Protein AF-A0A0G1TVC1-F1 (afdb_monomer)

Sequence (130 aa):
MFDLPDINDVAIIALPLAISLSGIIQFILLMAFLGVRIGGLRMKEVRRSAQKIIVAGFACGVAVYFAIHLATGFLDTRTFFGVFGQTAAAAIAGTAAYLAAAYFLRVPELAAIWSSVVRQIPGQSRKVIA

Secondary structure (DSSP, 8-state):
----TTHHHHHHHHHHHHHHHHHHHHHHHHHHHHHHHH----HHHHHHHHHHHHHHHHHHHHHHHHHHHHHHTTS-TTSHHHHHHHHHHHHHHHHHHHHHHHHHTT-HHHHHHHHHHHHTSTTSTTSS--

Nearest PDB structures (foldseek):
  8b6h-assembly1_EG  TM=3.886E-01  e=8.390E-01  Tetrahymena thermophila SB210

Foldseek 3Di:
DDPDPPVVVVVVVVVVVVVVVVVVVVVVVCVVVCCVPVVPPPVVLVVVLVVLLVVLVVQLVVQLVVQLVVLVVPFPPPDPVSVVVSVVSSVVRSVVSSVVSCVVSVRVVVVVVVVVVVVPPPPPPPPPPD

pLDDT: mean 72.94, std 12.44, range [39.5, 95.88]

Solvent-accessible surface area (backbone atoms only — not comparable to full-atom values): 7382 Å² total; per-residue (Å²): 140,80,83,72,84,63,60,63,66,51,48,66,57,44,50,63,49,51,52,52,51,50,51,53,53,53,51,53,51,49,53,54,54,47,49,73,74,64,70,72,69,63,57,71,53,56,52,55,49,50,53,50,48,52,54,30,49,50,55,18,52,52,45,26,52,52,39,41,58,57,35,60,77,77,34,60,69,89,37,74,67,25,44,51,50,38,52,53,52,21,51,52,52,22,49,53,41,31,51,52,39,40,57,72,66,62,42,66,61,60,56,50,48,52,55,51,55,59,65,68,46,90,82,70,82,79,74,84,83,119

Radius of gyration: 21.98 Å; Cα contacts (8 Å, |Δi|>4): 60; chains: 1; bounding box: 79×35×52 Å

Mean predicted aligned error: 13.03 Å

Structure (mmCIF, N/CA/C/O backbone):
data_AF-A0A0G1TVC1-F1
#
_entry.id   AF-A0A0G1TVC1-F1
#
loop_
_atom_site.group_PDB
_atom_site.id
_atom_site.type_symbol
_atom_site.label_atom_id
_atom_site.label_alt_id
_atom_site.label_comp_id
_atom_site.label_asym_id
_atom_site.label_entity_id
_atom_site.label_seq_id
_atom_site.pdbx_PDB_ins_code
_atom_site.Cartn_x
_atom_site.Cartn_y
_atom_site.Cartn_z
_atom_site.occupancy
_atom_site.B_iso_or_equiv
_atom_site.auth_seq_id
_atom_site.auth_comp_id
_atom_site.auth_asym_id
_atom_site.auth_atom_id
_atom_site.pdbx_PDB_model_num
ATOM 1 N N . MET A 1 1 ? 42.354 -8.704 7.732 1.00 41.47 1 MET A N 1
ATOM 2 C CA . MET A 1 1 ? 42.055 -7.797 6.610 1.00 41.47 1 MET A CA 1
ATOM 3 C C . MET A 1 1 ? 40.743 -8.278 6.004 1.00 41.47 1 MET A C 1
ATOM 5 O O . MET A 1 1 ? 40.754 -9.128 5.130 1.00 41.47 1 MET A O 1
ATOM 9 N N . PHE A 1 2 ? 39.626 -7.868 6.611 1.00 54.47 2 PHE A N 1
ATOM 10 C CA . PHE A 1 2 ? 38.265 -8.126 6.133 1.00 54.47 2 PHE A CA 1
ATOM 11 C C . PHE A 1 2 ? 37.667 -6.756 5.833 1.00 54.47 2 PHE A C 1
ATOM 13 O O . PHE A 1 2 ? 37.002 -6.164 6.680 1.00 54.47 2 PHE A O 1
ATOM 20 N N . ASP A 1 3 ? 37.995 -6.210 4.670 1.00 54.62 3 ASP A N 1
ATOM 21 C CA . ASP A 1 3 ? 37.249 -5.082 4.136 1.00 54.62 3 ASP A CA 1
ATOM 22 C C . ASP A 1 3 ? 35.878 -5.634 3.728 1.00 54.62 3 ASP A C 1
ATOM 24 O O . ASP A 1 3 ? 35.792 -6.487 2.847 1.00 54.62 3 ASP A O 1
ATOM 28 N N . LEU A 1 4 ? 34.822 -5.225 4.439 1.00 63.78 4 LEU A N 1
ATOM 29 C CA . LEU A 1 4 ? 33.422 -5.457 4.074 1.00 63.78 4 LEU A CA 1
ATOM 30 C C . LEU A 1 4 ? 32.937 -4.243 3.262 1.00 63.78 4 LEU A C 1
ATOM 32 O O . LEU A 1 4 ? 32.404 -3.303 3.852 1.00 63.78 4 LEU A O 1
ATOM 36 N N . PRO A 1 5 ? 33.087 -4.230 1.925 1.00 57.28 5 PRO A N 1
ATOM 37 C CA . PRO A 1 5 ? 32.490 -3.202 1.073 1.00 57.28 5 PRO A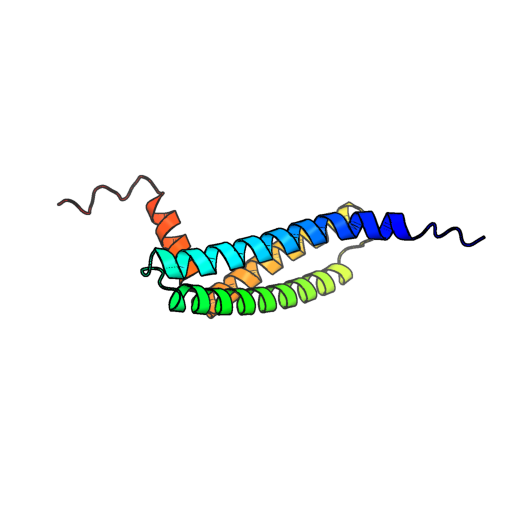 CA 1
ATOM 38 C C . PRO A 1 5 ? 30.948 -3.282 1.004 1.00 57.28 5 PRO A C 1
ATOM 40 O O . PRO A 1 5 ? 30.329 -2.423 0.391 1.00 57.28 5 PRO A O 1
ATOM 43 N N . ASP A 1 6 ? 30.321 -4.262 1.663 1.00 60.56 6 ASP A N 1
ATOM 44 C CA . ASP A 1 6 ? 28.910 -4.650 1.486 1.00 60.56 6 ASP A CA 1
ATOM 45 C C . ASP A 1 6 ? 27.917 -3.962 2.455 1.00 60.56 6 ASP A C 1
ATOM 47 O O . ASP A 1 6 ? 26.715 -3.905 2.214 1.00 60.56 6 ASP A O 1
ATOM 51 N N . ILE A 1 7 ? 28.391 -3.375 3.563 1.00 64.56 7 ILE A N 1
ATOM 52 C CA . ILE A 1 7 ? 27.502 -2.758 4.572 1.00 64.56 7 ILE A CA 1
ATOM 53 C C . ILE A 1 7 ? 26.866 -1.435 4.117 1.00 64.56 7 ILE A C 1
ATOM 55 O O . ILE A 1 7 ? 25.798 -1.069 4.612 1.00 64.56 7 ILE A O 1
ATOM 59 N N . ASN A 1 8 ? 27.493 -0.714 3.182 1.00 66.12 8 ASN A N 1
ATOM 60 C CA . ASN A 1 8 ? 26.981 0.577 2.714 1.00 66.12 8 ASN A CA 1
ATOM 61 C C . ASN A 1 8 ? 25.731 0.419 1.837 1.00 66.12 8 ASN A C 1
ATOM 63 O O . ASN A 1 8 ? 24.798 1.207 1.978 1.00 66.12 8 ASN A O 1
ATOM 67 N N . ASP A 1 9 ? 25.657 -0.622 1.006 1.00 71.94 9 ASP A N 1
ATOM 68 C CA . ASP A 1 9 ? 24.471 -0.888 0.183 1.00 71.94 9 ASP A CA 1
ATOM 69 C C . ASP A 1 9 ? 23.274 -1.323 1.039 1.00 71.94 9 ASP A C 1
ATOM 71 O O . ASP A 1 9 ? 22.143 -0.872 0.829 1.00 71.94 9 ASP A O 1
ATOM 75 N N . VAL A 1 10 ? 23.522 -2.115 2.089 1.00 75.94 10 VAL A N 1
ATOM 76 C CA . VAL A 1 10 ? 22.487 -2.481 3.068 1.00 75.94 10 VAL A CA 1
ATOM 77 C C . VAL A 1 10 ? 21.990 -1.247 3.824 1.00 75.94 10 VAL A C 1
ATOM 79 O O . VAL A 1 10 ? 20.788 -1.116 4.056 1.00 75.94 10 VAL A O 1
ATOM 82 N N . ALA A 1 11 ? 22.878 -0.308 4.167 1.00 77.94 11 ALA A N 1
ATOM 83 C CA . ALA A 1 11 ? 22.506 0.922 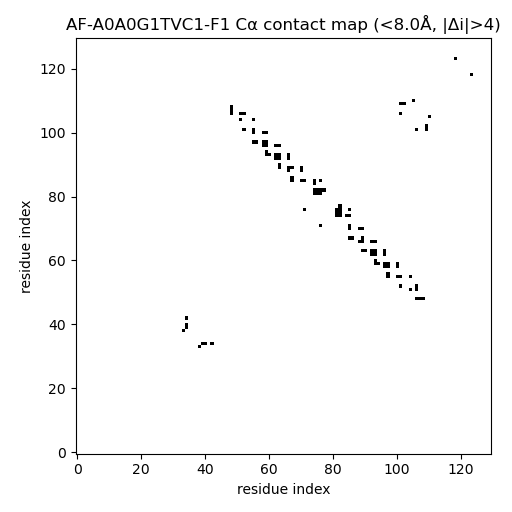4.863 1.00 77.94 11 ALA A CA 1
ATOM 84 C C . ALA A 1 11 ? 21.547 1.808 4.041 1.00 77.94 11 ALA A C 1
ATOM 86 O O . ALA A 1 11 ? 20.617 2.390 4.609 1.00 77.94 11 ALA A O 1
ATOM 87 N N . ILE A 1 12 ? 21.714 1.865 2.713 1.00 83.81 12 ILE A N 1
ATOM 88 C CA . ILE A 1 12 ? 20.860 2.660 1.809 1.00 83.81 12 ILE A CA 1
ATOM 89 C C . ILE A 1 12 ? 19.411 2.147 1.814 1.00 83.81 12 ILE A C 1
ATOM 91 O O . ILE A 1 12 ? 18.473 2.946 1.808 1.00 83.81 12 ILE A O 1
ATOM 95 N N . ILE A 1 13 ? 19.207 0.828 1.882 1.00 85.69 13 ILE A N 1
ATOM 96 C CA . ILE A 1 13 ? 17.868 0.214 1.929 1.00 85.69 13 ILE A CA 1
ATOM 97 C C . ILE A 1 13 ? 17.323 0.188 3.368 1.00 85.69 13 ILE A C 1
ATOM 99 O O . ILE A 1 13 ? 16.118 0.336 3.590 1.00 85.69 13 ILE A O 1
ATOM 103 N N . ALA A 1 14 ? 18.200 0.048 4.365 1.00 87.81 14 ALA A N 1
ATOM 104 C CA . ALA A 1 14 ? 17.821 0.006 5.774 1.00 87.81 14 ALA A CA 1
ATOM 105 C C . ALA A 1 14 ? 17.216 1.328 6.264 1.00 87.81 14 ALA A C 1
ATOM 107 O O . ALA A 1 14 ? 16.329 1.310 7.116 1.00 87.81 14 ALA A O 1
ATOM 108 N N . LEU A 1 15 ? 17.644 2.468 5.717 1.00 89.94 15 LEU A N 1
ATOM 109 C CA . LEU A 1 15 ? 17.162 3.784 6.134 1.00 89.94 15 LEU A CA 1
ATOM 110 C C . LEU A 1 15 ? 15.647 3.994 5.887 1.00 89.94 15 LEU A C 1
ATOM 112 O O . LEU A 1 15 ? 14.925 4.260 6.853 1.00 89.94 15 LEU A O 1
ATOM 116 N N . PRO A 1 16 ? 15.104 3.829 4.661 1.00 92.69 16 PRO A N 1
ATOM 117 C CA . PRO A 1 16 ? 13.661 3.931 4.428 1.00 92.69 16 PRO A CA 1
ATOM 118 C C . PRO A 1 16 ? 12.861 2.824 5.128 1.00 92.69 16 PRO A C 1
ATOM 120 O O . PRO A 1 16 ? 11.722 3.064 5.542 1.00 92.69 16 PRO A O 1
ATOM 123 N N . LEU A 1 17 ? 13.449 1.637 5.321 1.00 90.56 17 LEU A N 1
ATOM 124 C CA . LEU A 1 17 ? 12.831 0.568 6.110 1.00 90.56 17 LEU A CA 1
ATOM 125 C C . LEU A 1 17 ? 12.684 0.963 7.583 1.00 90.56 17 LEU A C 1
ATOM 127 O O . LEU A 1 17 ? 11.605 0.799 8.151 1.00 90.56 17 LEU A O 1
ATOM 131 N N . ALA A 1 18 ? 13.725 1.537 8.189 1.00 93.12 18 ALA A N 1
ATOM 132 C CA . ALA A 1 18 ? 13.697 2.004 9.571 1.00 93.12 18 ALA A CA 1
ATOM 133 C C . ALA A 1 18 ? 12.681 3.138 9.770 1.00 93.12 18 ALA A C 1
ATOM 135 O O . ALA A 1 18 ? 11.932 3.122 10.746 1.00 93.12 18 ALA A O 1
ATOM 136 N N . ILE A 1 19 ? 12.597 4.083 8.825 1.00 93.88 19 ILE A N 1
ATOM 137 C CA . ILE A 1 19 ? 11.598 5.164 8.855 1.00 93.88 19 ILE A CA 1
ATOM 138 C C . ILE A 1 19 ? 10.178 4.589 8.773 1.00 93.88 19 ILE A C 1
ATOM 140 O O . ILE A 1 19 ? 9.317 4.954 9.574 1.00 93.88 19 ILE A O 1
ATOM 144 N N . SER A 1 20 ? 9.940 3.655 7.850 1.00 94.50 20 SER A N 1
ATOM 145 C CA . SER A 1 20 ? 8.633 3.006 7.693 1.00 94.50 20 SER A CA 1
ATOM 146 C C . SER A 1 20 ? 8.239 2.230 8.952 1.00 94.50 20 SER A C 1
ATOM 148 O O . SER A 1 20 ? 7.110 2.345 9.428 1.00 94.50 20 SER A O 1
ATOM 150 N N . LEU A 1 21 ? 9.183 1.485 9.537 1.00 94.94 21 LEU A N 1
ATOM 151 C CA . LEU A 1 21 ? 8.960 0.711 10.756 1.00 94.94 21 LEU A CA 1
ATOM 152 C C . LEU A 1 21 ? 8.690 1.616 11.964 1.00 94.94 21 LEU A C 1
ATOM 154 O O . LEU A 1 21 ? 7.755 1.363 12.723 1.00 94.94 21 LEU A O 1
ATOM 158 N N . SER A 1 22 ? 9.458 2.697 12.108 1.00 95.88 22 SER A N 1
ATOM 159 C CA . SER A 1 22 ? 9.241 3.715 13.139 1.00 95.88 22 SER A CA 1
ATOM 160 C C . SER A 1 22 ? 7.843 4.331 13.029 1.00 95.88 22 SER A C 1
ATOM 162 O O . SER A 1 22 ? 7.119 4.397 14.023 1.00 95.88 22 SER A O 1
ATOM 164 N N . GLY A 1 23 ? 7.406 4.680 11.813 1.00 94.12 23 GLY A N 1
ATOM 165 C CA . GLY A 1 23 ? 6.061 5.202 11.563 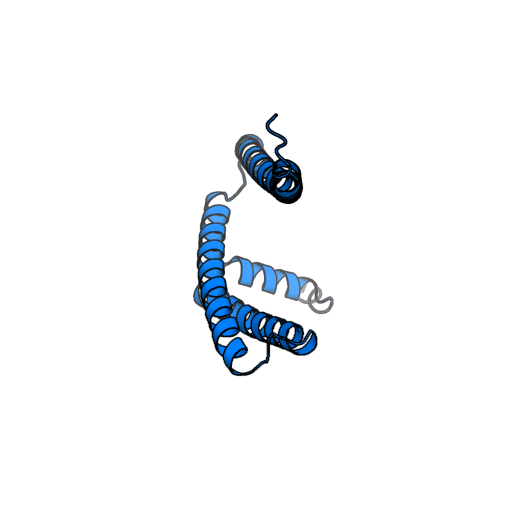1.00 94.12 23 GLY A CA 1
ATOM 166 C C . GLY A 1 23 ? 4.950 4.221 11.953 1.00 94.12 23 GLY A C 1
ATOM 167 O O . GLY A 1 23 ? 3.970 4.622 12.583 1.00 94.12 23 GLY A O 1
ATOM 168 N N . ILE A 1 24 ? 5.116 2.927 11.652 1.00 93.06 24 ILE A N 1
ATOM 169 C CA . ILE A 1 24 ? 4.162 1.880 12.055 1.00 93.06 24 ILE A CA 1
ATOM 170 C C . ILE A 1 24 ? 4.083 1.782 13.583 1.00 93.06 24 ILE A C 1
ATOM 172 O O . ILE A 1 24 ? 2.986 1.775 14.143 1.00 93.06 24 ILE A O 1
ATOM 176 N N . ILE A 1 25 ? 5.229 1.746 14.269 1.00 93.56 25 ILE A N 1
ATOM 177 C CA . ILE A 1 25 ? 5.281 1.674 15.736 1.00 93.56 25 ILE A CA 1
ATOM 178 C C . ILE A 1 25 ? 4.623 2.912 16.355 1.00 93.56 25 ILE A C 1
ATOM 180 O O . ILE A 1 25 ? 3.786 2.780 17.249 1.00 93.56 25 ILE A O 1
ATOM 184 N N . GLN A 1 26 ? 4.946 4.106 15.854 1.00 95.00 26 GLN A N 1
ATOM 185 C CA . GLN A 1 26 ? 4.372 5.363 16.328 1.00 95.00 26 GLN A CA 1
ATOM 186 C C . GLN A 1 26 ? 2.852 5.400 16.138 1.00 95.00 26 GLN A C 1
ATOM 188 O O . GLN A 1 26 ? 2.125 5.797 17.050 1.00 95.00 26 GLN A O 1
ATOM 193 N N . PHE A 1 27 ? 2.360 4.946 14.985 1.00 89.44 27 PHE A N 1
ATOM 194 C CA . PHE A 1 27 ? 0.931 4.851 14.701 1.00 89.44 27 PHE A CA 1
ATOM 195 C C . PHE A 1 27 ? 0.214 3.890 15.660 1.00 89.44 27 PHE A C 1
ATOM 197 O O . PHE A 1 27 ? -0.845 4.229 16.193 1.00 89.44 27 PHE A O 1
ATOM 204 N N . ILE A 1 28 ? 0.802 2.720 15.931 1.00 88.06 28 ILE A N 1
ATOM 205 C CA . ILE A 1 28 ? 0.250 1.740 16.878 1.00 88.06 28 ILE A CA 1
ATOM 206 C C . ILE A 1 28 ? 0.207 2.325 18.296 1.00 88.06 28 ILE A C 1
ATOM 208 O O . ILE A 1 28 ? -0.823 2.215 18.965 1.00 88.06 28 ILE A O 1
ATOM 212 N N . LEU A 1 29 ? 1.283 2.987 18.739 1.00 88.62 29 LEU A N 1
ATOM 213 C CA . LEU A 1 29 ? 1.341 3.649 20.046 1.00 88.62 29 LEU A CA 1
ATOM 214 C C . LEU A 1 29 ? 0.265 4.730 20.174 1.00 88.62 29 LEU A C 1
ATOM 216 O O . LEU A 1 29 ? -0.475 4.744 21.157 1.00 88.62 29 LEU A O 1
ATOM 220 N N . LEU A 1 30 ? 0.143 5.606 19.174 1.00 87.62 30 LEU A N 1
ATOM 221 C CA . LEU A 1 30 ? -0.882 6.649 19.149 1.00 87.62 30 LEU A CA 1
ATOM 222 C C . LEU A 1 30 ? -2.282 6.048 19.214 1.00 87.62 30 LEU A C 1
ATOM 224 O O . LEU A 1 30 ? -3.075 6.476 20.044 1.00 87.62 30 LEU A O 1
ATOM 228 N N . MET A 1 31 ? -2.584 5.032 18.402 1.00 80.81 31 MET A N 1
ATOM 229 C CA . MET A 1 31 ? -3.884 4.355 18.440 1.00 80.81 31 MET A CA 1
ATOM 230 C C . MET A 1 31 ? -4.178 3.728 19.808 1.00 80.81 31 MET A C 1
ATOM 232 O O . MET A 1 31 ? -5.307 3.835 20.291 1.00 80.81 31 MET A O 1
ATOM 236 N N . ALA A 1 32 ? -3.184 3.111 20.453 1.00 83.12 32 ALA A N 1
ATOM 237 C CA . ALA A 1 32 ? -3.341 2.534 21.786 1.00 83.12 32 ALA A CA 1
ATOM 238 C C . ALA A 1 32 ? -3.642 3.613 22.841 1.00 83.12 32 ALA A C 1
ATOM 240 O O . ALA A 1 32 ? -4.637 3.511 23.561 1.00 83.12 32 ALA A O 1
ATOM 241 N N . PHE A 1 33 ? -2.846 4.685 22.889 1.00 84.62 33 PHE A N 1
ATOM 242 C CA . PHE A 1 33 ? -3.057 5.797 23.823 1.00 84.62 33 PHE A CA 1
ATOM 243 C C . PHE A 1 33 ? -4.373 6.539 23.567 1.00 84.62 33 PHE A C 1
ATOM 245 O O . PHE A 1 33 ? -5.075 6.913 24.507 1.00 84.62 33 PHE A O 1
ATOM 252 N N . LEU A 1 34 ? -4.738 6.729 22.299 1.00 81.69 34 LEU A N 1
ATOM 253 C CA . LEU A 1 34 ? -5.961 7.419 21.901 1.00 81.69 34 LEU A CA 1
ATOM 254 C C . LEU A 1 34 ? -7.212 6.626 22.297 1.00 81.69 34 LEU A C 1
ATOM 256 O O . LEU A 1 34 ? -8.186 7.212 22.771 1.00 81.69 34 LEU A O 1
ATOM 260 N N . GLY A 1 35 ? -7.163 5.295 22.168 1.00 73.75 35 GLY A N 1
ATOM 261 C CA . GLY A 1 35 ? -8.226 4.400 22.626 1.00 73.75 35 GLY A CA 1
ATOM 262 C C . GLY A 1 35 ? -8.459 4.484 24.136 1.00 73.75 35 GLY A C 1
ATOM 263 O O . GLY A 1 35 ? -9.609 4.528 24.570 1.00 73.75 35 GLY A O 1
ATOM 264 N N . VAL A 1 36 ? -7.384 4.587 24.923 1.00 73.19 36 VAL A N 1
ATOM 265 C CA . VAL A 1 36 ? -7.457 4.726 26.388 1.00 73.19 36 VAL A CA 1
ATOM 266 C C . VAL A 1 36 ? -7.983 6.102 26.807 1.00 73.19 36 VAL A C 1
ATOM 268 O O . VAL A 1 36 ? -8.759 6.194 27.754 1.00 73.19 36 VAL A O 1
ATOM 271 N N . ARG A 1 37 ? -7.583 7.181 26.117 1.00 74.69 37 ARG A N 1
ATOM 272 C CA . ARG A 1 37 ? -7.872 8.557 26.557 1.00 74.69 37 ARG A CA 1
ATOM 273 C C . ARG A 1 37 ? -9.227 9.105 26.099 1.00 74.69 37 ARG A C 1
ATOM 275 O O . ARG A 1 37 ? -9.799 9.929 26.803 1.00 74.69 37 ARG A O 1
ATOM 282 N N . ILE A 1 38 ? -9.706 8.720 24.912 1.00 71.56 38 ILE A N 1
ATOM 283 C CA . ILE A 1 38 ? -10.906 9.321 24.295 1.00 71.56 38 ILE A CA 1
ATOM 284 C C . ILE A 1 38 ? -12.124 8.388 24.362 1.00 71.56 38 ILE A C 1
ATOM 286 O O . ILE A 1 38 ? -13.249 8.876 24.316 1.00 71.56 38 ILE A O 1
ATOM 290 N N . GLY A 1 39 ? -11.942 7.064 24.492 1.00 59.97 39 GLY A N 1
ATOM 291 C CA . GLY A 1 39 ? -13.018 6.084 24.747 1.00 59.97 39 GLY A CA 1
ATOM 292 C C . GLY A 1 39 ? -14.123 5.956 23.677 1.00 59.97 39 GLY A C 1
ATOM 293 O O . GLY A 1 39 ? -14.898 5.006 23.715 1.00 59.97 39 GLY A O 1
ATOM 294 N N . GLY A 1 40 ? -14.196 6.874 22.708 1.00 64.88 40 GLY A N 1
ATOM 295 C CA . GLY A 1 40 ? -15.249 6.977 21.690 1.00 64.88 40 GLY A CA 1
ATOM 296 C C . GLY A 1 40 ? -14.837 6.549 20.281 1.00 64.88 40 GLY A C 1
ATOM 297 O O . GLY A 1 40 ? -15.616 6.688 19.338 1.00 64.88 40 GLY A O 1
ATOM 298 N N . LEU A 1 41 ? -13.623 6.025 20.096 1.00 62.16 41 LEU A N 1
ATOM 299 C CA . LEU A 1 41 ? -13.230 5.455 18.811 1.00 62.16 41 LEU A CA 1
ATOM 300 C C . LEU A 1 41 ? -13.985 4.144 18.596 1.00 62.16 41 LEU A C 1
ATOM 302 O O . LEU A 1 41 ? -13.867 3.209 19.389 1.00 62.16 41 LEU A O 1
ATOM 306 N N . ARG A 1 42 ? -14.727 4.051 17.484 1.00 67.56 42 ARG A N 1
ATOM 307 C CA . ARG A 1 42 ? -15.346 2.811 16.980 1.00 67.56 42 ARG A CA 1
ATOM 308 C C . ARG A 1 42 ? -14.245 1.847 16.508 1.00 67.56 42 ARG A C 1
ATOM 310 O O . ARG A 1 42 ? -14.187 1.461 15.346 1.00 67.56 42 ARG A O 1
ATOM 317 N N . MET A 1 43 ? -13.357 1.439 17.416 1.00 66.75 43 MET A N 1
ATOM 318 C CA . MET A 1 43 ? -12.164 0.619 17.171 1.00 66.75 43 MET A CA 1
ATOM 319 C C . MET A 1 43 ? -12.522 -0.699 16.471 1.00 66.75 43 MET A C 1
ATOM 321 O O . MET A 1 43 ? -11.774 -1.198 15.632 1.00 66.75 43 MET A O 1
ATOM 325 N N . LYS A 1 44 ? -13.710 -1.244 16.777 1.00 67.56 44 LYS A N 1
ATOM 326 C CA . LYS A 1 44 ? -14.269 -2.430 16.113 1.00 67.56 44 LYS A CA 1
ATOM 327 C C . LYS A 1 44 ? -14.523 -2.203 14.621 1.00 67.56 44 LYS A C 1
ATOM 329 O O . LYS A 1 44 ? -14.290 -3.115 13.835 1.00 67.56 44 LYS A O 1
ATOM 334 N N . GLU A 1 45 ? -14.975 -1.016 14.232 1.00 69.06 45 GLU A N 1
ATOM 335 C CA . GLU A 1 45 ? -15.203 -0.675 12.827 1.00 69.06 45 GLU A CA 1
ATOM 336 C C . GLU A 1 45 ? -13.910 -0.376 12.102 1.00 69.06 45 GLU A C 1
ATOM 338 O O . GLU A 1 45 ? -13.707 -0.935 11.033 1.00 69.06 45 GLU A O 1
ATOM 343 N N . VAL A 1 46 ? -13.004 0.396 12.707 1.00 74.19 46 VAL A N 1
ATOM 344 C CA . VAL A 1 46 ? -11.676 0.652 12.127 1.00 74.19 46 VAL A CA 1
ATOM 345 C C . VAL A 1 46 ? -10.953 -0.667 11.857 1.00 74.19 46 VAL A C 1
ATOM 347 O O . VAL A 1 46 ? -10.458 -0.888 10.757 1.00 74.19 46 VAL A O 1
ATOM 350 N N . ARG A 1 47 ? -10.970 -1.604 12.815 1.00 72.50 47 ARG A N 1
ATOM 351 C CA . ARG A 1 47 ? -10.365 -2.929 12.631 1.00 72.50 47 ARG A CA 1
ATOM 352 C C . ARG A 1 47 ? -11.052 -3.744 11.533 1.00 72.50 47 ARG A C 1
ATOM 354 O O . ARG A 1 47 ? -10.369 -4.379 10.735 1.00 72.50 47 ARG A O 1
ATOM 361 N N . ARG A 1 48 ? -12.390 -3.744 11.487 1.00 75.19 48 ARG A N 1
ATOM 362 C CA . ARG A 1 48 ? -13.153 -4.488 10.469 1.00 75.19 48 ARG A CA 1
ATOM 363 C C . ARG A 1 48 ? -12.875 -3.953 9.068 1.00 75.19 48 ARG A C 1
ATOM 365 O O . ARG A 1 48 ? -12.775 -4.734 8.126 1.00 75.19 48 ARG A O 1
ATOM 372 N N . SER A 1 49 ? -12.765 -2.641 8.932 1.00 72.94 49 SER A N 1
ATOM 373 C CA . SER A 1 49 ? -12.515 -2.007 7.649 1.00 72.94 49 SER A CA 1
ATOM 374 C C . SER A 1 49 ? -11.046 -2.150 7.224 1.00 72.94 49 SER A C 1
ATOM 376 O O . SER A 1 49 ? -10.788 -2.567 6.099 1.00 72.94 49 SER A O 1
ATOM 378 N N . ALA A 1 50 ? -10.091 -2.044 8.157 1.00 78.12 50 ALA A N 1
ATOM 379 C CA . ALA A 1 50 ? -8.682 -2.364 7.910 1.00 78.12 50 ALA A CA 1
ATOM 380 C C . ALA A 1 50 ? -8.478 -3.799 7.390 1.00 78.12 50 ALA A C 1
ATOM 382 O O . ALA A 1 50 ? -7.757 -4.008 6.418 1.00 78.12 50 ALA A O 1
ATOM 383 N N . GLN A 1 51 ? -9.158 -4.794 7.973 1.00 76.62 51 GLN A N 1
ATOM 384 C CA . GLN A 1 51 ? -9.108 -6.176 7.474 1.00 76.62 51 GLN A CA 1
ATOM 385 C C . GLN A 1 51 ? -9.626 -6.293 6.035 1.00 76.62 51 GLN A C 1
ATOM 387 O O . GLN A 1 51 ? -9.030 -6.994 5.220 1.00 76.62 51 GLN A O 1
ATOM 392 N N . LYS A 1 52 ? -10.711 -5.586 5.702 1.00 77.06 52 LYS A N 1
ATOM 393 C CA . LYS A 1 52 ? -11.240 -5.554 4.335 1.00 77.06 52 LYS A CA 1
ATOM 394 C C . LYS A 1 52 ? -10.259 -4.902 3.360 1.00 77.06 52 LYS A C 1
ATOM 396 O O . LYS A 1 52 ? -10.073 -5.430 2.269 1.00 77.06 52 LYS A O 1
ATOM 401 N N . ILE A 1 53 ? -9.608 -3.808 3.757 1.00 79.38 53 ILE A N 1
ATOM 402 C CA . ILE A 1 53 ? -8.587 -3.141 2.939 1.00 79.38 53 ILE A CA 1
ATOM 403 C C . ILE A 1 53 ? -7.405 -4.079 2.685 1.00 79.38 53 ILE A C 1
ATOM 405 O O . ILE A 1 53 ? -6.959 -4.179 1.549 1.00 79.38 53 ILE A O 1
ATOM 409 N N . ILE A 1 54 ? -6.932 -4.808 3.700 1.00 82.75 54 ILE A N 1
ATOM 410 C CA . ILE A 1 54 ? -5.831 -5.773 3.541 1.00 82.75 54 ILE A CA 1
ATOM 411 C C . ILE A 1 54 ? -6.203 -6.857 2.517 1.00 82.75 54 ILE A C 1
ATOM 413 O O . ILE A 1 54 ? -5.418 -7.147 1.617 1.00 82.75 54 ILE A O 1
ATOM 417 N N . VAL A 1 55 ? -7.416 -7.415 2.602 1.00 81.69 55 VAL A N 1
ATOM 418 C CA . VAL A 1 55 ? -7.901 -8.432 1.651 1.00 81.69 55 VAL A CA 1
ATOM 419 C C . VAL A 1 55 ? -8.045 -7.860 0.235 1.00 81.69 55 VAL A C 1
ATOM 421 O O . VAL A 1 55 ? -7.617 -8.495 -0.729 1.00 81.69 55 VAL A O 1
ATOM 424 N N . ALA A 1 56 ? -8.598 -6.652 0.091 1.00 77.62 56 ALA A N 1
ATOM 425 C CA . ALA A 1 56 ? -8.710 -5.976 -1.203 1.00 77.62 56 ALA A CA 1
ATOM 426 C C . ALA A 1 56 ? -7.332 -5.628 -1.797 1.00 77.62 56 ALA A C 1
ATOM 428 O O . ALA A 1 56 ? -7.119 -5.773 -2.999 1.00 77.62 56 ALA A O 1
ATOM 429 N N . GLY A 1 57 ? -6.380 -5.224 -0.953 1.00 79.50 57 GLY A N 1
ATOM 430 C CA . GLY A 1 57 ? -4.993 -4.965 -1.328 1.00 79.50 57 GLY A CA 1
ATOM 431 C C . GLY A 1 57 ? -4.284 -6.225 -1.820 1.00 79.50 57 GLY A C 1
ATOM 432 O O . GLY A 1 57 ? -3.606 -6.176 -2.841 1.00 79.50 57 GLY A O 1
ATOM 433 N N . PHE A 1 58 ? -4.505 -7.370 -1.169 1.00 83.25 58 PHE A N 1
ATOM 434 C CA . PHE A 1 58 ? -3.966 -8.650 -1.628 1.00 83.25 58 PHE A CA 1
ATOM 435 C C . PHE A 1 58 ? -4.530 -9.047 -3.001 1.00 83.25 58 PHE A C 1
ATOM 437 O O . PHE A 1 58 ? -3.770 -9.395 -3.902 1.00 83.25 58 PHE A O 1
ATOM 444 N N . ALA A 1 59 ? -5.847 -8.915 -3.198 1.00 79.00 59 ALA A N 1
ATOM 445 C CA . ALA A 1 59 ? -6.483 -9.161 -4.495 1.00 79.00 59 ALA A CA 1
ATOM 446 C C . ALA A 1 59 ? -5.942 -8.229 -5.597 1.00 79.00 59 ALA A C 1
ATOM 448 O O . ALA A 1 59 ? -5.687 -8.673 -6.715 1.00 79.00 59 ALA A O 1
ATOM 449 N N . CYS A 1 60 ? -5.710 -6.955 -5.270 1.00 80.50 60 CYS A N 1
ATOM 450 C CA . CYS A 1 60 ? -5.074 -5.998 -6.172 1.00 80.50 60 CYS A CA 1
ATOM 451 C C . CYS A 1 60 ? -3.634 -6.399 -6.514 1.00 80.50 60 CYS A C 1
ATOM 453 O O . CYS A 1 60 ? -3.279 -6.419 -7.688 1.00 80.50 60 CYS A O 1
ATOM 455 N N . GLY A 1 61 ? -2.827 -6.792 -5.524 1.00 80.56 61 GLY A N 1
ATOM 456 C CA . GLY A 1 61 ? -1.457 -7.259 -5.746 1.00 80.56 61 GLY A CA 1
ATOM 457 C C . GLY A 1 61 ? -1.394 -8.455 -6.698 1.00 80.56 61 GLY A C 1
ATOM 458 O O . GLY A 1 61 ? -0.594 -8.456 -7.632 1.00 80.56 61 GLY A O 1
ATOM 459 N N . VAL A 1 62 ? -2.295 -9.429 -6.529 1.00 83.69 62 VAL A N 1
ATOM 460 C CA . VAL A 1 62 ? -2.423 -10.573 -7.446 1.00 83.69 62 VAL A CA 1
ATOM 461 C C . VAL A 1 62 ? -2.810 -10.108 -8.853 1.00 83.69 62 VAL A C 1
ATOM 463 O O . VAL A 1 62 ? -2.179 -10.510 -9.828 1.00 83.69 62 VAL A O 1
ATOM 466 N N . ALA A 1 63 ? -3.802 -9.227 -8.981 1.00 78.12 63 ALA A N 1
ATOM 467 C CA . ALA A 1 63 ? -4.238 -8.722 -10.281 1.00 78.12 63 ALA A CA 1
ATOM 468 C C . ALA A 1 63 ? -3.143 -7.925 -11.011 1.00 78.12 63 ALA A C 1
ATOM 470 O O . ALA A 1 63 ? -2.955 -8.101 -12.213 1.00 78.12 63 ALA A O 1
ATOM 471 N N . VAL A 1 64 ? -2.386 -7.092 -10.290 1.00 81.69 64 VAL A N 1
ATOM 472 C CA . VAL A 1 64 ? -1.236 -6.356 -10.833 1.00 81.69 64 VAL A CA 1
ATOM 473 C C . VAL A 1 64 ? -0.140 -7.318 -11.277 1.00 81.69 64 VAL A C 1
ATOM 475 O O . VAL A 1 64 ? 0.409 -7.139 -12.360 1.00 81.69 64 VAL A O 1
ATOM 478 N N . TYR A 1 65 ? 0.150 -8.361 -10.495 1.00 82.56 65 TYR A N 1
ATOM 479 C CA . TYR A 1 65 ? 1.131 -9.380 -10.872 1.00 82.56 65 TYR A CA 1
ATOM 480 C C . TYR A 1 65 ? 0.762 -10.054 -12.201 1.00 82.56 65 TYR A C 1
ATOM 482 O O . TYR A 1 65 ? 1.589 -10.123 -13.112 1.00 82.56 65 TYR A O 1
ATOM 490 N N . PHE A 1 66 ? -0.501 -10.463 -12.357 1.00 80.00 66 PHE A N 1
ATOM 491 C CA . PHE A 1 66 ? -0.997 -11.010 -13.621 1.00 80.00 66 PHE A CA 1
ATOM 492 C C . PHE A 1 66 ? -0.954 -9.990 -14.764 1.00 80.00 66 PHE A C 1
ATOM 494 O O . PHE A 1 66 ? -0.562 -10.344 -15.874 1.00 80.00 66 PHE A O 1
ATOM 501 N N . ALA A 1 67 ? -1.308 -8.727 -14.508 1.00 75.62 67 ALA A N 1
ATOM 502 C CA . ALA A 1 67 ? -1.273 -7.670 -15.517 1.00 75.62 67 ALA A CA 1
ATOM 503 C C . ALA A 1 67 ? 0.151 -7.401 -16.022 1.00 75.62 67 ALA A C 1
ATOM 505 O O . ALA A 1 67 ? 0.364 -7.290 -17.227 1.00 75.62 67 ALA A O 1
ATOM 506 N N . ILE A 1 68 ? 1.133 -7.351 -15.117 1.00 74.81 68 ILE A N 1
ATOM 507 C CA . ILE A 1 68 ? 2.551 -7.195 -15.461 1.00 74.81 68 ILE A CA 1
ATOM 508 C C . ILE A 1 68 ? 3.033 -8.398 -16.274 1.00 74.81 68 ILE A C 1
ATOM 510 O O . ILE A 1 68 ? 3.715 -8.191 -17.274 1.00 74.81 68 ILE A O 1
ATOM 514 N N . HIS A 1 69 ? 2.657 -9.622 -15.886 1.00 79.56 69 HIS A N 1
ATOM 515 C CA . HIS A 1 69 ? 3.052 -10.851 -16.578 1.00 79.56 69 HIS A CA 1
ATOM 516 C C . HIS A 1 69 ? 2.457 -10.959 -17.994 1.00 79.56 69 HIS A C 1
ATOM 518 O O . HIS A 1 69 ? 3.146 -11.341 -18.941 1.00 79.56 69 HIS A O 1
ATOM 524 N N . LEU A 1 70 ? 1.195 -10.558 -18.177 1.00 76.56 70 LEU A N 1
ATOM 525 C CA . LEU A 1 70 ? 0.597 -10.444 -19.511 1.00 76.56 70 LEU A CA 1
ATOM 526 C C . LEU A 1 70 ? 1.284 -9.351 -20.339 1.00 76.56 70 LEU A C 1
ATOM 528 O O . LEU A 1 70 ? 1.563 -9.548 -21.520 1.00 76.56 70 LEU A O 1
ATOM 532 N N . ALA A 1 71 ? 1.589 -8.210 -19.718 1.00 70.19 71 ALA A N 1
ATOM 533 C CA . ALA A 1 71 ? 2.215 -7.082 -20.392 1.00 70.19 71 ALA A CA 1
ATOM 534 C C . ALA A 1 71 ? 3.672 -7.364 -20.803 1.00 70.19 71 ALA A C 1
ATOM 536 O O . ALA A 1 71 ? 4.071 -6.925 -21.879 1.00 70.19 71 ALA A O 1
ATOM 537 N N . THR A 1 72 ? 4.439 -8.158 -20.037 1.00 67.19 72 THR A N 1
ATOM 538 C CA . THR A 1 72 ? 5.788 -8.611 -20.446 1.00 67.19 72 THR A CA 1
ATOM 539 C C . THR A 1 72 ? 5.782 -9.431 -21.736 1.00 67.19 72 THR A C 1
ATOM 541 O O . THR A 1 72 ? 6.797 -9.480 -22.421 1.00 67.19 72 THR A O 1
ATOM 544 N N . GLY A 1 73 ? 4.661 -10.073 -22.086 1.00 66.69 73 GLY A N 1
ATOM 545 C CA . GLY A 1 73 ? 4.533 -10.819 -23.341 1.00 66.69 73 GLY A CA 1
ATOM 546 C C . GLY A 1 73 ? 4.311 -9.936 -24.576 1.00 66.69 73 GLY A C 1
ATOM 547 O O . GLY A 1 73 ? 4.559 -10.387 -25.689 1.00 66.69 73 GLY A O 1
ATOM 548 N N . PHE A 1 74 ? 3.855 -8.692 -24.390 1.00 62.66 74 PHE A N 1
ATOM 549 C CA . PHE A 1 74 ? 3.505 -7.764 -25.475 1.00 62.66 74 PHE A CA 1
ATOM 550 C C . PHE A 1 74 ? 4.451 -6.558 -25.589 1.00 62.66 74 PHE A C 1
ATOM 552 O O . PHE A 1 74 ? 4.541 -5.962 -26.661 1.00 62.66 74 PHE A O 1
ATOM 559 N N . LEU A 1 75 ? 5.131 -6.173 -24.504 1.00 63.69 75 LEU A N 1
ATOM 560 C CA . LEU A 1 75 ? 5.967 -4.972 -24.418 1.00 63.69 75 LEU A CA 1
ATOM 561 C C . LEU A 1 75 ? 7.425 -5.345 -24.134 1.00 63.69 75 LEU A C 1
ATOM 563 O O . LEU A 1 75 ? 7.731 -5.987 -23.131 1.00 63.69 75 LEU A O 1
ATOM 567 N N . ASP A 1 76 ? 8.332 -4.897 -25.003 1.00 65.19 76 ASP A N 1
ATOM 568 C CA . ASP A 1 76 ? 9.764 -5.163 -24.878 1.00 65.19 76 ASP A CA 1
ATOM 569 C C . ASP A 1 76 ? 10.371 -4.342 -23.724 1.00 65.19 76 ASP A C 1
ATOM 571 O O . ASP A 1 76 ? 10.592 -3.129 -23.821 1.00 65.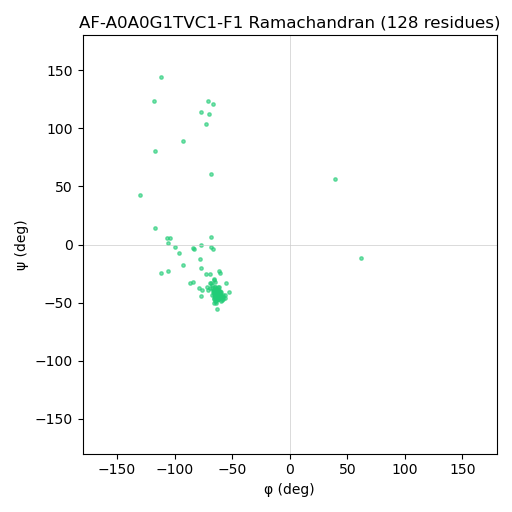19 76 ASP A O 1
ATOM 575 N N . THR A 1 77 ? 10.633 -5.012 -22.599 1.00 66.19 77 THR A N 1
ATOM 576 C CA . THR A 1 77 ? 11.119 -4.420 -21.337 1.00 66.19 77 THR A CA 1
ATOM 577 C C . THR A 1 77 ? 12.537 -3.842 -21.452 1.00 66.19 77 THR A C 1
ATOM 579 O O . THR A 1 77 ? 13.046 -3.242 -20.508 1.00 66.19 77 THR A O 1
ATOM 582 N N . ARG A 1 78 ? 13.199 -3.998 -22.608 1.00 68.44 78 ARG A N 1
ATOM 583 C CA . ARG A 1 78 ? 14.541 -3.458 -22.874 1.00 68.44 78 ARG A CA 1
ATOM 584 C C . ARG A 1 78 ? 14.558 -1.965 -23.198 1.00 68.44 78 ARG A C 1
ATOM 586 O O . ARG A 1 78 ? 15.631 -1.367 -23.202 1.00 68.44 78 ARG A O 1
ATOM 593 N N . THR A 1 79 ? 13.404 -1.348 -23.455 1.00 78.81 79 THR A N 1
ATOM 594 C CA . THR A 1 79 ? 13.310 0.092 -23.740 1.00 78.81 79 THR A CA 1
ATOM 595 C C . THR A 1 79 ? 12.600 0.846 -22.621 1.00 78.81 79 THR A C 1
ATOM 597 O O . THR A 1 79 ? 11.635 0.355 -22.037 1.00 78.81 79 THR A O 1
ATOM 600 N N . PHE A 1 80 ? 13.045 2.079 -22.348 1.00 76.38 80 PHE A N 1
ATOM 601 C CA . PHE A 1 80 ? 12.409 2.972 -21.369 1.00 76.38 80 PHE A CA 1
ATOM 602 C C . PHE A 1 80 ? 10.902 3.128 -21.631 1.00 76.38 80 PHE A C 1
ATOM 604 O O . PHE A 1 80 ? 10.096 3.055 -20.706 1.00 76.38 80 PHE A O 1
ATOM 611 N N . PHE A 1 81 ? 10.513 3.252 -22.904 1.00 76.38 81 PHE A N 1
ATOM 612 C CA . PHE A 1 81 ? 9.110 3.325 -23.315 1.00 76.38 81 PHE A CA 1
ATOM 613 C C . PHE A 1 81 ? 8.346 2.009 -23.114 1.00 76.38 81 PHE A C 1
ATOM 615 O O . PHE A 1 81 ? 7.166 2.055 -22.776 1.00 76.38 81 PHE A O 1
ATOM 622 N N . GLY A 1 82 ? 9.002 0.853 -23.255 1.00 76.62 82 GLY A N 1
ATOM 623 C CA . GLY A 1 82 ? 8.406 -0.452 -22.960 1.00 76.62 82 GLY A CA 1
ATOM 624 C C . GLY A 1 82 ? 8.093 -0.624 -21.474 1.00 76.62 82 GLY A C 1
ATOM 625 O O . GLY A 1 82 ? 6.967 -0.970 -21.122 1.00 76.62 82 GLY A O 1
ATOM 626 N N . VAL A 1 83 ? 9.041 -0.283 -20.592 1.00 80.56 83 VAL A N 1
ATOM 627 C CA . VAL A 1 83 ? 8.831 -0.321 -19.132 1.00 80.56 83 VAL A CA 1
ATOM 628 C C . VAL A 1 83 ? 7.778 0.699 -18.702 1.00 80.56 83 VAL A C 1
ATOM 630 O O . VAL A 1 83 ? 6.895 0.371 -17.914 1.00 80.56 83 VAL A O 1
ATOM 633 N N . PHE A 1 84 ? 7.823 1.923 -19.236 1.00 82.44 84 PHE A N 1
ATOM 634 C CA . PHE A 1 84 ? 6.835 2.957 -18.923 1.00 82.44 84 PHE A CA 1
ATOM 635 C C . PHE A 1 84 ? 5.421 2.574 -19.388 1.00 82.44 84 PHE A C 1
ATOM 637 O O . PHE A 1 84 ? 4.455 2.728 -18.643 1.00 82.44 84 PHE A O 1
ATOM 644 N N . GLY A 1 85 ? 5.285 2.024 -20.597 1.00 81.00 85 GLY A N 1
ATOM 645 C CA . GLY A 1 85 ? 4.004 1.535 -21.106 1.00 81.00 85 GLY A CA 1
ATOM 646 C C . GLY A 1 85 ? 3.466 0.362 -20.286 1.00 81.00 85 GLY A C 1
ATOM 647 O O . GLY A 1 85 ? 2.277 0.313 -19.972 1.00 81.00 85 GLY A O 1
ATOM 648 N N . GLN A 1 86 ? 4.349 -0.545 -19.868 1.00 80.00 86 GLN A N 1
ATOM 649 C CA . GLN A 1 86 ? 3.997 -1.680 -19.024 1.00 80.00 86 GLN A CA 1
ATOM 650 C C . GLN A 1 86 ? 3.519 -1.243 -17.638 1.00 80.00 86 GLN A C 1
ATOM 652 O O . GLN A 1 86 ? 2.499 -1.743 -17.165 1.00 80.00 86 GLN A O 1
ATOM 657 N N . THR A 1 87 ? 4.215 -0.309 -16.985 1.00 81.94 87 THR A N 1
ATOM 658 C CA . THR A 1 87 ? 3.792 0.197 -15.674 1.00 81.94 87 THR A CA 1
ATOM 659 C C . THR A 1 87 ? 2.502 0.999 -15.771 1.00 81.94 87 THR A C 1
ATOM 661 O O . THR A 1 87 ? 1.643 0.838 -14.909 1.00 81.94 87 THR A O 1
ATOM 664 N N . ALA A 1 88 ? 2.303 1.787 -16.832 1.00 84.19 88 ALA A N 1
ATOM 665 C CA . ALA A 1 88 ? 1.046 2.492 -17.075 1.00 84.19 88 ALA A CA 1
ATOM 666 C C . ALA A 1 88 ? -0.128 1.516 -17.278 1.00 84.19 88 ALA A C 1
ATOM 668 O O . ALA A 1 88 ? -1.171 1.657 -16.637 1.00 84.19 88 ALA A O 1
ATOM 669 N N . ALA A 1 89 ? 0.050 0.483 -18.106 1.00 80.31 89 ALA A N 1
ATOM 670 C CA . ALA A 1 89 ? -0.962 -0.550 -18.320 1.00 80.31 89 ALA A CA 1
ATOM 671 C C . ALA A 1 89 ? -1.255 -1.340 -17.032 1.00 80.31 89 ALA A C 1
ATOM 673 O O . ALA A 1 89 ? -2.418 -1.556 -16.686 1.00 80.31 89 ALA A O 1
ATOM 674 N N . ALA A 1 90 ? -0.216 -1.707 -16.277 1.00 81.69 90 ALA A N 1
ATOM 675 C CA . ALA A 1 90 ? -0.349 -2.384 -14.992 1.00 81.69 90 ALA A CA 1
ATOM 676 C C . ALA A 1 90 ? -1.026 -1.502 -13.931 1.00 81.69 90 ALA A C 1
ATOM 678 O O . ALA A 1 90 ? -1.831 -2.004 -13.151 1.00 81.69 90 ALA A O 1
ATOM 679 N N . ALA A 1 91 ? -0.761 -0.194 -13.920 1.00 82.25 91 ALA A N 1
ATOM 680 C CA . ALA A 1 91 ? -1.409 0.755 -13.019 1.00 82.25 91 ALA A CA 1
ATOM 681 C C . ALA A 1 91 ? -2.907 0.886 -13.318 1.00 82.25 91 ALA A C 1
ATOM 683 O O . ALA A 1 91 ? -3.721 0.887 -12.393 1.00 82.25 91 ALA A O 1
ATOM 684 N N . ILE A 1 92 ? -3.290 0.940 -14.598 1.00 83.00 92 ILE A N 1
ATOM 685 C CA . ILE A 1 92 ? -4.697 0.977 -15.019 1.00 83.00 92 ILE A CA 1
ATOM 686 C C . ILE A 1 92 ? -5.397 -0.334 -14.647 1.00 83.00 92 ILE A C 1
ATOM 688 O O . ILE A 1 92 ? -6.445 -0.309 -13.999 1.00 83.00 92 ILE A O 1
ATOM 692 N N . ALA A 1 93 ? -4.805 -1.479 -14.996 1.00 79.88 93 ALA A N 1
ATOM 693 C CA . ALA A 1 93 ? -5.361 -2.794 -14.684 1.00 79.88 93 ALA A CA 1
ATOM 694 C C . ALA A 1 93 ? -5.463 -3.033 -13.168 1.00 79.88 93 ALA A C 1
ATOM 696 O O . ALA A 1 93 ? -6.492 -3.497 -12.679 1.00 79.88 93 ALA A O 1
ATOM 697 N N . GLY A 1 94 ? -4.433 -2.651 -12.412 1.00 78.06 94 GLY A N 1
ATOM 698 C CA . GLY A 1 94 ? -4.407 -2.716 -10.954 1.00 78.06 94 GLY A CA 1
ATOM 699 C C . GLY A 1 94 ? -5.462 -1.832 -10.306 1.00 78.06 94 GLY A C 1
ATOM 700 O O . GLY A 1 94 ? -6.170 -2.273 -9.406 1.00 78.06 94 GLY A O 1
ATOM 701 N N . THR A 1 95 ? -5.630 -0.607 -10.807 1.00 79.75 95 THR A N 1
ATOM 702 C CA . THR A 1 95 ? -6.663 0.320 -10.327 1.00 79.75 95 THR A CA 1
ATOM 703 C C . THR A 1 95 ? -8.060 -0.230 -10.602 1.00 79.75 95 THR A C 1
ATOM 705 O O . THR A 1 95 ? -8.904 -0.235 -9.707 1.00 79.75 95 THR A O 1
ATOM 708 N N . ALA A 1 96 ? -8.303 -0.754 -11.806 1.00 79.38 96 ALA A N 1
ATOM 709 C CA . ALA A 1 96 ? -9.570 -1.390 -12.157 1.00 79.38 96 ALA A CA 1
ATOM 710 C C . ALA A 1 96 ? -9.857 -2.613 -11.268 1.00 79.38 96 ALA A C 1
ATOM 712 O O . ALA A 1 96 ? -10.965 -2.753 -10.748 1.00 79.38 96 ALA A O 1
ATOM 713 N N . ALA A 1 97 ? -8.853 -3.460 -11.025 1.00 77.81 97 ALA A N 1
ATOM 714 C CA . ALA A 1 97 ? -8.976 -4.624 -10.156 1.00 77.81 97 ALA A CA 1
ATOM 715 C C . ALA A 1 97 ? -9.202 -4.242 -8.686 1.00 77.81 97 ALA A C 1
ATOM 717 O O . ALA A 1 97 ? -10.039 -4.848 -8.018 1.00 77.81 97 ALA A O 1
ATOM 718 N N . TYR A 1 98 ? -8.515 -3.212 -8.186 1.00 73.31 98 TYR A N 1
ATOM 719 C CA . TYR A 1 98 ? -8.723 -2.685 -6.839 1.00 73.31 98 TYR A CA 1
ATOM 720 C C . TYR A 1 98 ? -10.134 -2.123 -6.672 1.00 73.31 98 TYR A C 1
ATOM 722 O O . TYR A 1 98 ? -10.797 -2.429 -5.686 1.00 73.31 98 TYR A O 1
ATOM 730 N N . LEU A 1 99 ? -10.625 -1.348 -7.644 1.00 73.62 99 LEU A N 1
ATOM 731 C CA . LEU A 1 99 ? -11.991 -0.823 -7.633 1.00 73.62 99 LEU A CA 1
ATOM 732 C C . LEU A 1 99 ? -13.027 -1.952 -7.676 1.00 73.62 99 LEU A C 1
ATOM 734 O O . LEU A 1 99 ? -13.982 -1.924 -6.901 1.00 73.62 99 LEU A O 1
ATOM 738 N N . ALA A 1 100 ? -12.820 -2.970 -8.515 1.00 76.19 100 ALA A N 1
ATOM 739 C CA . ALA A 1 100 ? -13.692 -4.140 -8.585 1.00 76.19 100 ALA A CA 1
ATOM 740 C C . ALA A 1 100 ? -13.697 -4.932 -7.265 1.00 76.19 100 ALA A C 1
ATOM 742 O O . ALA A 1 100 ? -14.763 -5.272 -6.749 1.00 76.19 100 ALA A O 1
ATOM 743 N N . ALA A 1 101 ? -12.523 -5.168 -6.673 1.00 71.25 101 ALA A N 1
ATOM 744 C CA . ALA A 1 101 ? -12.390 -5.844 -5.386 1.00 71.25 101 ALA A CA 1
ATOM 745 C C . ALA A 1 101 ? -13.015 -5.024 -4.246 1.00 71.25 101 ALA A C 1
ATOM 747 O O . ALA A 1 101 ? -13.760 -5.569 -3.434 1.00 71.25 101 ALA A O 1
ATOM 748 N N . ALA A 1 102 ? -12.781 -3.711 -4.204 1.00 67.50 102 ALA A N 1
ATOM 749 C CA . ALA A 1 102 ? -13.349 -2.808 -3.205 1.00 67.50 102 ALA A CA 1
ATOM 750 C C . ALA A 1 102 ? -14.881 -2.708 -3.316 1.00 67.50 102 ALA A C 1
ATOM 752 O O . ALA A 1 102 ? -15.577 -2.663 -2.295 1.00 67.50 102 ALA A O 1
ATOM 753 N N . TYR A 1 103 ? -15.409 -2.731 -4.543 1.00 67.38 103 TYR A N 1
ATOM 754 C CA . TYR A 1 103 ? -16.843 -2.809 -4.806 1.00 67.38 103 TYR A CA 1
ATOM 755 C C . TYR A 1 103 ? -17.426 -4.143 -4.317 1.00 67.38 103 TYR A C 1
ATOM 757 O O . TYR A 1 103 ? -18.407 -4.151 -3.570 1.00 67.38 103 TYR A O 1
ATOM 765 N N . PHE A 1 104 ? -16.784 -5.267 -4.657 1.00 66.31 104 PHE A N 1
ATOM 766 C CA . PHE A 1 104 ? -17.229 -6.604 -4.253 1.00 66.31 104 PHE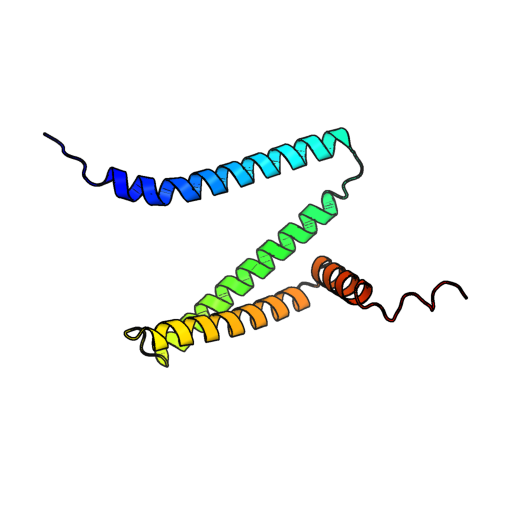 A CA 1
ATOM 767 C C . PHE A 1 104 ? -17.212 -6.791 -2.729 1.00 66.31 104 PHE A C 1
ATOM 769 O O . PHE A 1 104 ? -18.159 -7.319 -2.146 1.00 66.31 104 PHE A O 1
ATOM 776 N N . LEU A 1 105 ? -16.181 -6.281 -2.051 1.00 62.22 105 LEU A N 1
ATOM 777 C 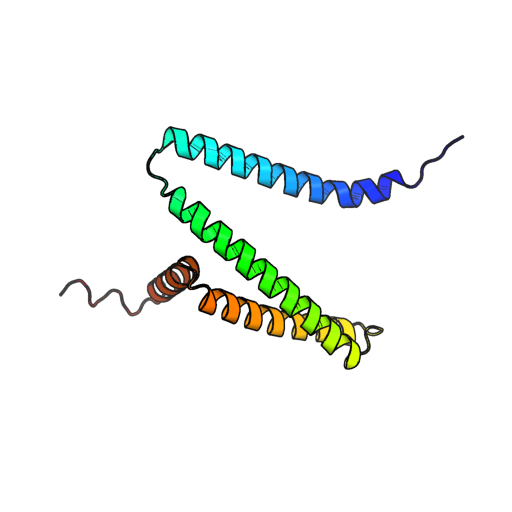CA . LEU A 1 105 ? -16.031 -6.397 -0.598 1.00 62.22 105 LEU A CA 1
ATOM 778 C C . LEU A 1 105 ? -16.938 -5.431 0.196 1.00 62.22 105 LEU A C 1
ATOM 780 O O . LEU A 1 105 ? -16.923 -5.449 1.440 1.00 62.22 105 LEU A O 1
ATOM 784 N N . ARG A 1 106 ? -17.733 -4.600 -0.511 1.00 62.09 106 ARG A N 1
ATOM 785 C CA . ARG A 1 106 ? -18.602 -3.541 0.036 1.00 62.09 106 ARG A CA 1
ATOM 786 C C . ARG A 1 106 ? -17.905 -2.834 1.188 1.00 62.09 106 ARG A C 1
ATOM 788 O O . ARG A 1 106 ? -18.342 -2.877 2.347 1.00 62.09 106 ARG A O 1
ATOM 795 N N . VAL A 1 107 ? -16.725 -2.306 0.888 1.00 60.69 107 VAL A N 1
ATOM 796 C CA . VAL A 1 107 ? -15.910 -1.649 1.897 1.00 60.69 107 VAL A CA 1
ATOM 797 C C . VAL A 1 107 ? -16.655 -0.378 2.330 1.00 60.69 107 VAL A C 1
ATOM 799 O O . VAL A 1 107 ? -16.956 0.461 1.480 1.00 60.69 107 VAL A O 1
ATOM 802 N N . PRO A 1 108 ? -17.008 -0.224 3.622 1.00 57.03 108 PRO A N 1
ATOM 803 C CA . PRO A 1 108 ? -17.749 0.944 4.097 1.00 57.03 108 PRO A CA 1
ATOM 804 C C . PRO A 1 108 ? -16.965 2.244 3.879 1.00 57.03 108 PRO A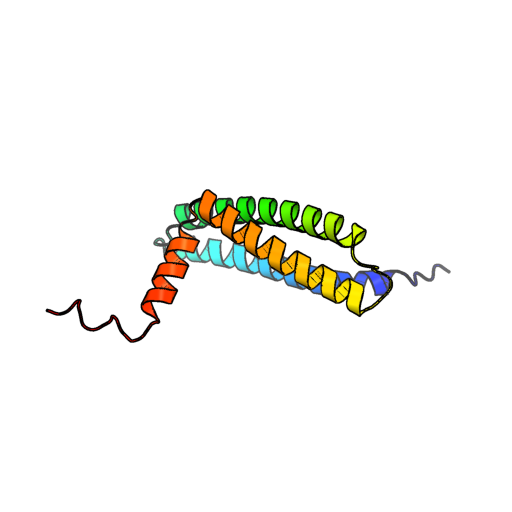 C 1
ATOM 806 O O . PRO A 1 108 ? -17.572 3.301 3.748 1.00 57.03 108 PRO A O 1
ATOM 809 N N . GLU A 1 109 ? -15.636 2.170 3.766 1.00 59.16 109 GLU A N 1
ATOM 810 C CA . GLU A 1 109 ? -14.792 3.312 3.412 1.00 59.16 109 GLU A CA 1
ATOM 811 C C . GLU A 1 109 ? -15.007 3.779 1.977 1.00 59.16 109 GLU A C 1
ATOM 813 O O . GLU A 1 109 ? -14.988 4.978 1.751 1.00 59.16 109 GLU A O 1
ATOM 818 N N . LEU A 1 110 ? -15.287 2.893 1.014 1.00 57.94 110 LEU A N 1
ATOM 819 C CA . LEU A 1 110 ? -15.581 3.327 -0.355 1.00 57.94 110 LEU A CA 1
ATOM 820 C C . LEU A 1 110 ? -16.897 4.117 -0.396 1.00 57.94 110 LEU A C 1
ATOM 822 O O . LEU A 1 110 ? -16.977 5.159 -1.040 1.00 57.94 110 LEU A O 1
ATOM 826 N N . ALA A 1 111 ? -17.900 3.671 0.367 1.00 60.25 111 ALA A N 1
ATOM 827 C CA . ALA A 1 111 ? -19.144 4.413 0.554 1.00 60.25 111 ALA A CA 1
ATOM 828 C C . ALA A 1 111 ? -18.923 5.735 1.315 1.00 60.25 111 ALA A C 1
ATOM 830 O O . ALA A 1 111 ? -19.508 6.754 0.952 1.00 60.25 111 ALA A O 1
ATOM 831 N N . ALA A 1 112 ? -18.046 5.752 2.326 1.00 59.56 112 ALA A N 1
ATOM 832 C CA . ALA A 1 112 ? -17.698 6.960 3.072 1.00 59.56 112 ALA A CA 1
ATOM 833 C C . ALA A 1 112 ? -16.932 7.978 2.208 1.00 59.56 112 ALA A C 1
ATOM 835 O O . ALA A 1 112 ? -17.271 9.162 2.223 1.00 59.56 112 ALA A O 1
ATOM 836 N N . ILE A 1 113 ? -15.962 7.526 1.409 1.00 62.84 113 ILE A N 1
ATOM 837 C CA . ILE A 1 113 ? -15.194 8.342 0.462 1.00 62.84 113 ILE A CA 1
ATOM 838 C C . ILE A 1 113 ? -16.132 8.886 -0.611 1.00 62.84 113 ILE A C 1
ATOM 840 O O . ILE A 1 113 ? -16.152 10.092 -0.822 1.00 62.84 113 ILE A O 1
ATOM 844 N N . TRP A 1 114 ? -16.980 8.047 -1.212 1.00 61.53 114 TRP A N 1
ATOM 845 C CA . TRP A 1 114 ? -17.968 8.499 -2.194 1.00 61.53 114 TRP A CA 1
ATOM 846 C C . TRP A 1 114 ? -18.926 9.536 -1.597 1.00 61.53 114 TRP A C 1
ATOM 848 O O . TRP A 1 114 ? -19.149 10.585 -2.191 1.00 61.53 114 TRP A O 1
ATOM 858 N N . SER A 1 115 ? -19.426 9.306 -0.377 1.00 56.34 115 SER A N 1
ATOM 859 C CA . SER A 1 115 ? -20.301 10.263 0.316 1.00 56.34 115 SER A CA 1
ATOM 860 C C . SER A 1 115 ? -19.596 11.574 0.689 1.00 56.34 115 SER A C 1
ATOM 862 O O . SER A 1 115 ? -20.228 12.628 0.696 1.00 56.34 115 SER A O 1
ATOM 864 N N . SER A 1 116 ? -18.287 11.530 0.953 1.00 59.03 116 SER A N 1
ATOM 865 C CA . SER A 1 116 ? -17.476 12.708 1.281 1.00 59.03 116 SER A CA 1
ATOM 866 C C . SER A 1 116 ? -17.100 13.502 0.029 1.00 59.03 116 SER A C 1
ATOM 868 O O . SER A 1 116 ? -17.145 14.728 0.056 1.00 59.03 116 SER A O 1
ATOM 870 N N . VAL A 1 117 ? -16.810 12.816 -1.080 1.00 64.81 117 VAL A N 1
ATOM 871 C CA . VAL A 1 117 ? -16.577 13.419 -2.400 1.00 64.81 117 VAL A CA 1
ATOM 872 C C . VAL A 1 117 ? -17.857 14.075 -2.915 1.00 64.81 117 VAL A C 1
ATOM 874 O O . VAL A 1 117 ? -17.824 15.236 -3.306 1.00 64.81 117 VAL A O 1
ATOM 877 N N . VAL A 1 118 ? -19.006 13.395 -2.823 1.00 60.09 118 VAL A N 1
ATOM 878 C CA . VAL A 1 118 ? -20.320 13.959 -3.187 1.00 60.09 118 VAL A CA 1
ATOM 879 C C . VAL A 1 118 ? -20.669 15.178 -2.327 1.00 60.09 118 VAL A C 1
ATOM 881 O O . VAL A 1 118 ? -21.212 16.151 -2.841 1.00 60.09 118 VAL A O 1
ATOM 884 N N . ARG A 1 119 ? -20.309 15.178 -1.036 1.00 55.91 119 ARG A N 1
ATOM 885 C CA . ARG A 1 119 ? -20.526 16.329 -0.142 1.00 55.91 119 ARG A CA 1
ATOM 886 C C . ARG A 1 119 ? -19.658 17.547 -0.455 1.00 55.91 119 ARG A C 1
ATOM 888 O O . ARG A 1 119 ? -20.061 18.653 -0.111 1.00 55.91 119 ARG A O 1
ATOM 895 N N . GLN A 1 120 ? -18.494 17.366 -1.077 1.00 61.75 120 GLN A N 1
ATOM 896 C CA . GLN A 1 120 ? -17.616 18.473 -1.474 1.00 61.75 120 GLN A CA 1
ATOM 897 C C . GLN A 1 120 ? -18.021 19.112 -2.809 1.00 61.75 120 GLN A C 1
ATOM 899 O O . GLN A 1 120 ? -17.446 20.128 -3.193 1.00 61.75 120 GLN A O 1
ATOM 904 N N . ILE A 1 121 ? -19.036 18.576 -3.496 1.00 53.12 121 ILE A N 1
ATOM 905 C CA . ILE A 1 121 ? -19.618 19.211 -4.679 1.00 53.12 121 ILE A CA 1
ATOM 906 C C . ILE A 1 121 ? -20.533 20.361 -4.202 1.00 53.12 121 ILE A C 1
ATOM 908 O O . ILE A 1 121 ? -21.570 20.104 -3.584 1.00 53.12 121 ILE A O 1
ATOM 912 N N . PRO A 1 122 ? -20.209 21.636 -4.496 1.00 54.69 122 PRO A N 1
ATOM 913 C CA . PRO A 1 122 ? -20.841 22.821 -3.894 1.00 54.69 122 PRO A CA 1
ATOM 914 C C . PRO A 1 122 ? -22.319 23.062 -4.282 1.00 54.69 122 PRO A C 1
ATOM 916 O O . PRO A 1 122 ? -22.898 24.080 -3.911 1.00 54.69 122 PRO A O 1
ATOM 919 N N . GLY A 1 123 ? -22.963 22.141 -5.007 1.00 54.38 123 GLY A N 1
ATOM 920 C CA . GLY A 1 123 ? -24.320 22.299 -5.544 1.00 54.38 123 GLY A CA 1
ATOM 921 C C . GLY A 1 123 ? -25.468 21.709 -4.712 1.00 54.38 123 GLY A C 1
ATOM 922 O O . GLY A 1 123 ? -26.623 21.931 -5.063 1.00 54.38 123 GLY A O 1
ATOM 923 N N . GLN A 1 124 ? -25.207 20.961 -3.629 1.00 54.50 124 GLN A N 1
ATOM 924 C CA . GLN A 1 124 ? -26.256 20.197 -2.919 1.00 54.50 124 GLN A CA 1
ATOM 925 C C . GLN A 1 124 ? -26.503 20.624 -1.459 1.00 54.50 124 GLN A C 1
ATOM 927 O O . GLN A 1 124 ? -27.195 19.930 -0.720 1.00 54.50 124 GLN A O 1
ATOM 932 N N . SER A 1 125 ? -26.005 21.790 -1.031 1.00 50.97 125 SER A N 1
ATOM 933 C CA . SER A 1 125 ? -26.214 22.282 0.346 1.00 50.97 125 SER A CA 1
ATOM 934 C C . SER A 1 125 ? -27.552 23.018 0.565 1.00 50.97 125 SER A C 1
ATOM 936 O O . SER A 1 125 ? -27.869 23.409 1.683 1.00 50.97 125 SER A O 1
ATOM 938 N N . ARG A 1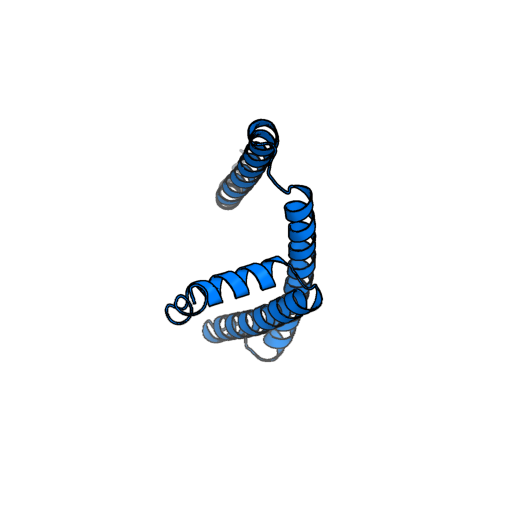 126 ? -28.376 23.218 -0.480 1.00 48.41 126 ARG A N 1
ATOM 939 C CA . ARG A 1 126 ? -29.584 24.073 -0.401 1.00 48.41 126 ARG A CA 1
ATOM 940 C C . ARG A 1 126 ? -30.920 23.338 -0.206 1.00 48.41 126 ARG A C 1
ATOM 942 O O . ARG A 1 126 ? -31.940 24.001 -0.09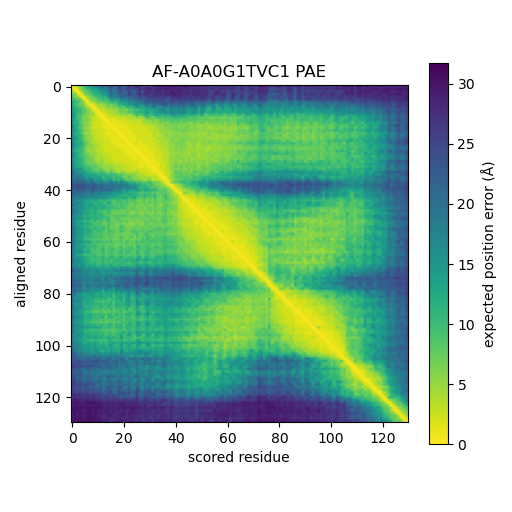8 1.00 48.41 126 ARG A O 1
ATOM 949 N N . LYS A 1 127 ? -30.954 21.999 -0.166 1.00 46.84 127 LYS A N 1
ATOM 950 C CA . LYS A 1 127 ? -32.220 21.230 -0.073 1.00 46.84 127 LYS A CA 1
ATOM 951 C C . LYS A 1 127 ? -32.528 20.604 1.292 1.00 46.84 127 LYS A C 1
ATOM 953 O O . LYS A 1 127 ? -33.545 19.940 1.410 1.00 46.84 127 LYS A O 1
ATOM 958 N N . VAL A 1 128 ? -31.687 20.804 2.309 1.00 56.88 128 VAL A N 1
ATOM 959 C CA . VAL A 1 128 ? -31.866 20.169 3.636 1.00 56.88 128 VAL A CA 1
ATOM 960 C C . VAL A 1 128 ? -32.419 21.151 4.688 1.00 56.88 128 VAL A C 1
ATOM 962 O O . VAL A 1 128 ? -32.534 20.804 5.854 1.00 56.88 128 VAL A O 1
ATOM 965 N N . ILE A 1 129 ? -32.775 22.378 4.288 1.00 49.75 129 ILE A N 1
ATOM 966 C CA . ILE A 1 129 ? -33.300 23.421 5.190 1.00 49.75 129 ILE A CA 1
ATOM 967 C C . ILE A 1 129 ? -34.595 24.045 4.635 1.00 49.75 129 ILE A C 1
ATOM 969 O O . ILE A 1 129 ? -34.747 25.265 4.624 1.00 49.75 129 ILE A O 1
ATOM 973 N N . ALA A 1 130 ? -35.498 23.216 4.107 1.00 39.50 130 ALA A N 1
ATOM 974 C CA . ALA A 1 130 ? -36.856 23.615 3.738 1.00 39.50 130 ALA A CA 1
ATOM 975 C C . ALA A 1 130 ? -37.844 22.538 4.184 1.00 39.50 130 ALA A C 1
ATOM 977 O O . ALA A 1 130 ? -37.513 21.346 3.983 1.00 39.50 130 ALA A O 1
#